Protein AF-A0A3P8K169-F1 (afdb_monomer_lite)

Sequence (91 aa):
MPFVNIQQLVNHYLENQSGLCCRLGKPCIRPTHPEPVGLSHKLIDKWEIPKSSIILKEKIGQGQFGEVFKAVWNKTTIVAVKTLKPSEFCF

InterPro domains:
  IPR001245 Serine-threonine/tyrosine-protein kinase, catalytic domain [PF07714] (55-86)
  IPR017441 Protein kinase, ATP binding site [PS00107] (60-82)
  IPR036860 SH2 domain superfamily [G3DSA:3.30.505.10] (1-39)
  IPR036860 SH2 domain superfamily [SSF55550] (2-74)
  IPR050198 Non-receptor tyrosine kinases involved in cell signaling [PTHR24418] (2-86)

Organism: NCBI:txid31246

Foldseek 3Di:
DDDPDPVRVLVCQQVDVVPPPHGDDDDDDDPPDDPPPDPDPVCVPPPDDDPVQKAFDAWPDDDPFFTWTFIHGNNPDTDIDTDGDPDPPDD

Secondary structure (DSSP, 8-state):
---SSHHHHHHHHHH--TTSSS---SPPPPPSSPPPSSS-TT-TT-----GGGEEEEEEEEEETTEEEEEEEETTTEEEEEEEEPPPS---

Radius of gyration: 23.24 Å; chains: 1; bounding box: 60×33×56 Å

pLDDT: mean 84.65, std 15.16, range [39.53, 97.69]

Structure (mmCIF, N/CA/C/O backbone):
data_AF-A0A3P8K169-F1
#
_entry.id   AF-A0A3P8K169-F1
#
loop_
_atom_site.group_PDB
_atom_site.id
_atom_site.type_symbol
_atom_site.label_atom_id
_atom_site.label_alt_id
_atom_site.label_comp_id
_atom_site.label_asym_id
_atom_site.label_entity_id
_atom_site.label_seq_id
_atom_site.pdbx_PDB_ins_code
_atom_site.Cartn_x
_atom_site.Cartn_y
_atom_site.Cartn_z
_atom_site.occupancy
_atom_site.B_iso_or_equiv
_atom_site.auth_seq_id
_atom_site.auth_comp_id
_atom_site.auth_asym_id
_atom_site.auth_atom_id
_atom_site.pdbx_PDB_model_num
ATOM 1 N N . MET A 1 1 ? 18.229 -3.039 -37.475 1.00 60.28 1 MET A N 1
ATOM 2 C CA . MET A 1 1 ? 17.714 -4.422 -37.383 1.00 60.28 1 MET A CA 1
ATOM 3 C C . MET A 1 1 ? 16.957 -4.550 -36.071 1.00 60.28 1 MET A C 1
ATOM 5 O O . MET A 1 1 ? 17.497 -4.083 -35.073 1.00 60.28 1 MET A O 1
ATOM 9 N N . PRO A 1 2 ? 15.727 -5.087 -36.056 1.00 84.94 2 PRO A N 1
ATOM 10 C CA . PRO A 1 2 ? 15.018 -5.365 -34.807 1.00 84.94 2 PRO A CA 1
ATOM 11 C C . PRO A 1 2 ? 15.755 -6.443 -33.989 1.00 84.94 2 PRO A C 1
ATOM 13 O O . PRO A 1 2 ? 16.468 -7.271 -34.555 1.00 84.94 2 PRO A O 1
ATOM 16 N N . PHE A 1 3 ? 15.608 -6.414 -32.663 1.00 94.75 3 PHE A N 1
ATOM 17 C CA . PHE A 1 3 ? 16.203 -7.402 -31.754 1.00 94.75 3 PHE A CA 1
ATOM 18 C C . PHE A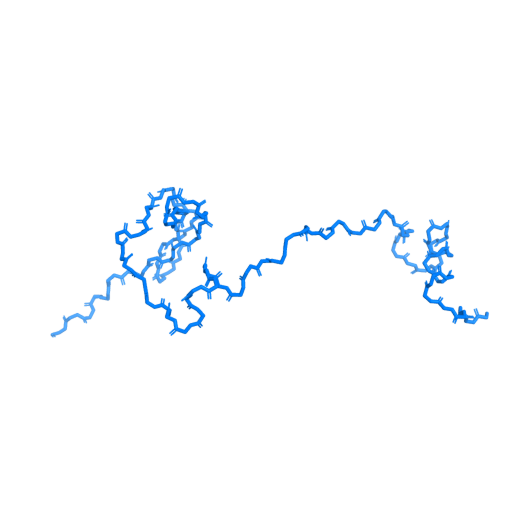 1 3 ? 15.510 -8.763 -31.893 1.00 94.75 3 PHE A C 1
ATOM 20 O O . PHE A 1 3 ? 14.294 -8.819 -32.068 1.00 94.75 3 PHE A O 1
ATOM 27 N N . VAL A 1 4 ? 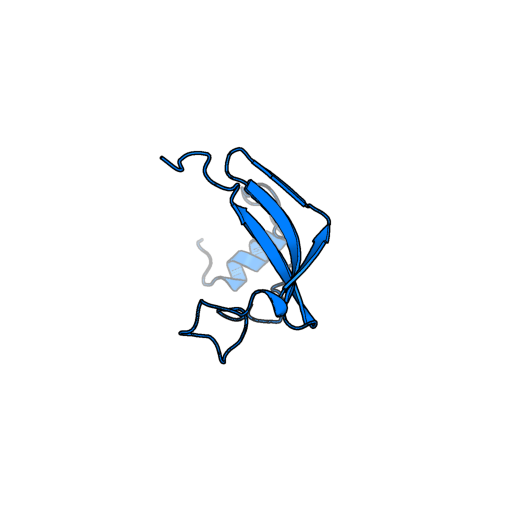16.265 -9.860 -31.776 1.00 95.19 4 VAL A N 1
ATOM 28 C CA . VAL A 1 4 ? 15.729 -11.224 -31.955 1.00 95.19 4 VAL A CA 1
ATOM 29 C C . VAL A 1 4 ? 14.956 -11.696 -30.719 1.00 95.19 4 VAL A C 1
ATOM 31 O O . VAL A 1 4 ? 14.040 -12.506 -30.825 1.00 95.19 4 VAL A O 1
ATOM 34 N N . ASN A 1 5 ? 15.309 -11.194 -29.534 1.00 96.12 5 ASN A N 1
ATOM 35 C CA . ASN A 1 5 ? 14.623 -11.499 -28.282 1.00 96.12 5 ASN A CA 1
ATOM 36 C C . ASN A 1 5 ? 14.718 -10.335 -27.281 1.00 96.12 5 ASN A C 1
ATOM 38 O O . ASN A 1 5 ? 15.463 -9.371 -27.475 1.00 96.12 5 ASN A O 1
ATOM 42 N N . ILE A 1 6 ? 13.955 -10.443 -26.191 1.00 95.75 6 ILE A N 1
ATOM 43 C CA . ILE A 1 6 ? 13.887 -9.416 -25.144 1.00 95.75 6 ILE A CA 1
ATOM 44 C C . ILE A 1 6 ? 15.238 -9.232 -24.446 1.00 95.75 6 ILE A C 1
ATOM 46 O O . ILE A 1 6 ? 15.598 -8.107 -24.118 1.00 95.75 6 ILE A O 1
ATOM 50 N N . GLN A 1 7 ? 16.016 -10.296 -24.253 1.00 96.31 7 GLN A N 1
ATOM 51 C CA . GLN A 1 7 ? 17.322 -10.221 -23.599 1.00 96.31 7 GLN A CA 1
ATOM 52 C C . GLN A 1 7 ? 18.301 -9.353 -24.399 1.00 96.31 7 GLN A C 1
ATOM 54 O O . GLN A 1 7 ? 18.995 -8.522 -23.821 1.00 96.31 7 GLN A O 1
ATOM 59 N N . GLN A 1 8 ? 18.320 -9.492 -25.727 1.00 95.81 8 GLN A N 1
ATOM 60 C CA . GLN A 1 8 ? 19.140 -8.654 -26.604 1.00 95.81 8 GLN A CA 1
ATOM 61 C C . GLN A 1 8 ? 18.706 -7.190 -26.571 1.00 95.81 8 GLN A C 1
ATOM 63 O O . GLN A 1 8 ? 19.560 -6.308 -26.513 1.00 95.81 8 GLN A O 1
ATOM 68 N N . LEU A 1 9 ? 17.395 -6.933 -26.561 1.00 94.94 9 LEU A N 1
ATOM 69 C CA . LEU A 1 9 ? 16.861 -5.581 -26.404 1.00 94.94 9 LEU A CA 1
ATOM 70 C C . LEU A 1 9 ? 17.317 -4.972 -25.071 1.00 94.94 9 LEU A C 1
ATOM 72 O O . LEU A 1 9 ? 17.840 -3.860 -25.051 1.00 94.94 9 LEU A O 1
ATOM 76 N N . VAL A 1 10 ? 17.168 -5.706 -23.965 1.00 95.50 10 VAL A N 1
ATOM 77 C CA . VAL A 1 10 ? 17.583 -5.246 -22.632 1.00 95.50 10 VAL A CA 1
ATOM 78 C C . VAL A 1 10 ? 19.085 -4.959 -22.598 1.00 95.50 10 VAL A C 1
ATOM 80 O O . VAL A 1 10 ? 19.473 -3.876 -22.172 1.00 95.50 10 VAL A O 1
ATOM 83 N N . ASN A 1 11 ? 19.921 -5.868 -23.105 1.00 94.50 11 ASN A N 1
ATOM 84 C CA . ASN A 1 11 ? 21.375 -5.682 -23.143 1.00 94.50 11 ASN A CA 1
ATOM 85 C C . ASN A 1 11 ? 21.783 -4.442 -23.944 1.00 94.50 11 ASN A C 1
ATOM 87 O O . ASN A 1 11 ? 22.596 -3.651 -23.472 1.00 94.50 11 ASN A O 1
ATOM 91 N N . HIS A 1 12 ? 21.174 -4.224 -25.114 1.00 95.12 12 HIS A N 1
ATOM 92 C CA . HIS A 1 12 ? 21.440 -3.031 -25.920 1.00 95.12 12 HIS A CA 1
ATOM 93 C C . HIS A 1 12 ? 21.154 -1.747 -25.139 1.00 95.12 12 HIS A C 1
ATOM 95 O O . HIS A 1 12 ? 21.989 -0.840 -25.113 1.00 95.12 12 HIS A O 1
ATOM 101 N N . TYR A 1 13 ? 19.993 -1.680 -24.479 1.00 96.31 13 TYR A N 1
ATOM 102 C CA . TYR A 1 13 ? 19.561 -0.477 -23.770 1.00 96.31 13 TYR A CA 1
ATOM 103 C C . TYR A 1 13 ? 20.187 -0.293 -22.374 1.00 96.31 13 TYR A C 1
ATOM 105 O O . TYR A 1 13 ? 20.084 0.797 -21.807 1.00 96.31 13 TYR A O 1
ATOM 113 N N . LEU A 1 14 ? 20.865 -1.307 -21.821 1.00 95.50 14 LEU A N 1
ATOM 114 C CA . LEU A 1 14 ? 21.733 -1.157 -20.641 1.00 95.50 14 LEU A CA 1
ATOM 115 C C . LEU A 1 14 ? 22.963 -0.295 -20.968 1.00 95.50 14 LEU A C 1
ATOM 117 O O . LEU A 1 14 ? 23.371 0.554 -20.175 1.00 95.50 14 LEU A O 1
ATOM 121 N N . GLU A 1 15 ? 23.540 -0.481 -22.155 1.00 94.81 15 GLU A N 1
ATOM 122 C CA . GLU A 1 15 ? 24.754 0.224 -22.580 1.00 94.81 15 GLU A CA 1
ATOM 123 C C . GLU A 1 15 ? 24.448 1.516 -23.347 1.00 94.81 15 GLU A C 1
ATOM 125 O O . GLU A 1 15 ? 25.184 2.500 -23.233 1.00 94.81 15 GLU A O 1
ATOM 130 N N . ASN A 1 16 ? 23.332 1.548 -24.081 1.00 93.44 16 ASN A N 1
ATOM 131 C CA . ASN A 1 16 ? 22.996 2.614 -25.020 1.00 93.44 16 ASN A CA 1
ATOM 132 C C . ASN A 1 16 ? 21.622 3.220 -24.719 1.00 93.44 16 ASN A C 1
ATOM 134 O O . ASN A 1 16 ? 20.639 2.518 -24.532 1.00 93.44 16 ASN A O 1
ATOM 138 N N . GLN A 1 17 ? 21.514 4.550 -24.725 1.00 91.88 17 GLN A N 1
ATOM 139 C CA . GLN A 1 17 ? 20.230 5.218 -24.483 1.00 91.88 17 GLN A CA 1
ATOM 140 C C . GLN A 1 17 ? 19.285 5.092 -25.686 1.00 91.88 17 GLN A C 1
ATOM 142 O O . GLN A 1 17 ? 18.086 4.947 -25.497 1.00 91.88 17 GLN A O 1
ATOM 147 N N . SER A 1 18 ? 19.818 5.142 -26.915 1.00 88.88 18 SER A N 1
ATOM 148 C CA . SER A 1 18 ? 19.112 4.894 -28.187 1.00 88.88 18 SER A CA 1
ATOM 149 C C . SER A 1 18 ? 17.657 5.402 -28.251 1.00 88.88 18 SER A C 1
ATOM 151 O O . SER A 1 18 ? 16.770 4.692 -28.719 1.00 88.88 18 SER A O 1
ATOM 153 N N . GLY A 1 19 ? 17.416 6.631 -27.775 1.00 92.44 19 GLY A N 1
ATOM 154 C CA . GLY A 1 19 ? 16.105 7.297 -27.805 1.00 92.44 19 GLY A CA 1
ATOM 155 C C . GLY A 1 19 ? 15.237 7.157 -26.545 1.00 92.44 19 GLY A C 1
ATOM 156 O O . GLY A 1 19 ? 14.188 7.789 -26.476 1.00 92.44 19 GLY A O 1
ATOM 157 N N . LEU A 1 20 ? 15.655 6.384 -25.537 1.00 93.38 20 LEU A N 1
ATOM 158 C CA . LEU A 1 20 ? 15.025 6.379 -24.211 1.00 93.38 20 LEU A CA 1
ATOM 159 C C . LEU A 1 20 ? 15.337 7.671 -23.442 1.00 93.38 20 LEU A C 1
ATOM 161 O O . LEU A 1 20 ? 16.290 8.380 -23.758 1.00 93.38 20 LEU A O 1
ATOM 165 N N . CYS A 1 21 ? 14.585 7.964 -22.378 1.00 94.25 21 CYS A N 1
ATOM 166 C CA . CYS A 1 21 ? 14.906 9.086 -21.486 1.00 94.25 21 CYS A CA 1
ATOM 167 C C . CYS A 1 21 ? 16.233 8.880 -20.728 1.00 94.25 21 CYS A C 1
ATOM 169 O O . CYS A 1 21 ? 16.919 9.851 -20.420 1.00 94.25 21 CYS A O 1
ATOM 171 N N . CYS A 1 22 ? 16.613 7.625 -20.473 1.00 94.00 22 CYS A N 1
ATOM 172 C CA . CYS A 1 22 ? 17.887 7.211 -19.894 1.00 94.00 22 CYS A CA 1
ATOM 173 C C . CYS A 1 22 ? 18.194 5.747 -20.262 1.00 94.00 22 CYS A C 1
ATOM 175 O O . CYS A 1 22 ? 17.337 5.032 -20.783 1.00 94.00 22 CYS A O 1
ATOM 177 N N . ARG A 1 23 ? 19.431 5.302 -20.009 1.00 96.88 23 ARG A N 1
ATOM 178 C CA . ARG A 1 23 ? 19.811 3.886 -20.145 1.00 96.88 23 ARG A CA 1
ATOM 179 C C . ARG A 1 23 ? 19.060 3.038 -19.123 1.00 96.88 23 ARG A C 1
ATOM 181 O O . ARG A 1 23 ? 18.737 3.517 -18.033 1.00 96.88 23 ARG A O 1
ATOM 188 N N . LEU A 1 24 ? 18.837 1.769 -19.452 1.00 95.88 24 LEU A N 1
ATOM 189 C CA . LEU A 1 24 ? 18.322 0.815 -18.480 1.00 95.88 24 LEU A CA 1
ATOM 190 C C . LEU A 1 24 ? 19.312 0.690 -17.318 1.00 95.88 24 LEU A C 1
ATOM 192 O O . LEU A 1 24 ? 20.525 0.619 -17.503 1.00 95.88 24 LEU A O 1
ATOM 196 N N . GLY A 1 25 ? 18.766 0.707 -16.107 1.00 93.06 25 GLY A N 1
ATOM 197 C CA . GLY A 1 25 ? 19.517 0.523 -14.875 1.00 93.06 25 GLY A CA 1
ATOM 198 C C . GLY A 1 25 ? 19.397 -0.903 -14.349 1.00 93.06 25 GLY A C 1
ATOM 199 O O . GLY A 1 25 ? 19.159 -1.862 -15.082 1.00 93.06 25 GLY A O 1
ATOM 200 N N . LYS A 1 26 ? 19.525 -1.040 -13.030 1.00 92.25 2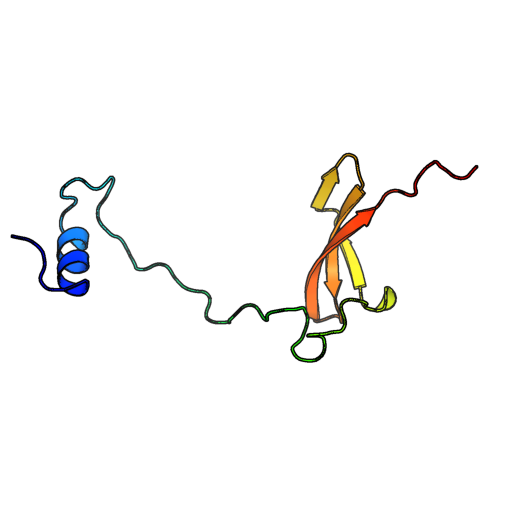6 LYS A N 1
ATOM 201 C CA . LYS A 1 26 ? 19.293 -2.320 -12.357 1.00 92.25 26 LYS A CA 1
ATOM 202 C C . LYS A 1 26 ? 17.826 -2.752 -12.531 1.00 92.25 26 LYS A C 1
ATOM 204 O O . LYS A 1 26 ? 16.945 -1.891 -12.469 1.00 92.25 26 LYS A O 1
ATOM 209 N N . PRO A 1 27 ? 17.546 -4.060 -12.691 1.00 91.62 27 PRO A N 1
ATOM 210 C CA . PRO A 1 27 ? 16.178 -4.567 -12.705 1.00 91.62 27 PRO A CA 1
ATOM 211 C C . PRO A 1 27 ? 15.404 -4.136 -11.457 1.00 91.62 27 PRO A C 1
ATOM 213 O O . PRO A 1 27 ? 15.962 -4.088 -10.358 1.00 91.62 27 PRO A O 1
ATOM 216 N N . CYS A 1 28 ? 14.110 -3.857 -11.613 1.00 90.25 28 CYS A N 1
ATOM 217 C CA . CYS A 1 28 ? 13.249 -3.539 -10.481 1.00 90.25 28 CYS A CA 1
ATOM 218 C C . CYS A 1 28 ? 13.221 -4.711 -9.492 1.00 90.25 28 CYS A C 1
ATOM 220 O O . CYS A 1 28 ? 12.938 -5.852 -9.867 1.00 90.25 28 CYS A O 1
ATOM 222 N N . ILE A 1 29 ? 13.479 -4.418 -8.217 1.00 87.38 29 ILE A N 1
ATOM 223 C CA . ILE A 1 29 ? 13.329 -5.393 -7.140 1.00 87.38 29 ILE A CA 1
ATOM 224 C C . ILE A 1 29 ? 11.837 -5.683 -7.004 1.00 87.38 29 ILE A C 1
ATOM 226 O O . ILE A 1 29 ? 11.051 -4.794 -6.680 1.00 87.38 29 ILE A O 1
ATOM 230 N N . ARG A 1 30 ? 11.445 -6.930 -7.265 1.00 80.38 30 ARG A N 1
ATOM 231 C CA . ARG A 1 30 ? 10.094 -7.395 -6.954 1.00 80.38 30 ARG A CA 1
ATOM 232 C C . ARG A 1 30 ? 10.067 -7.840 -5.493 1.00 80.38 30 ARG A C 1
ATOM 234 O O . ARG A 1 30 ? 10.945 -8.621 -5.118 1.00 80.38 30 ARG A O 1
ATOM 241 N N . PRO A 1 31 ? 9.111 -7.368 -4.673 1.00 74.50 31 PRO A N 1
ATOM 242 C CA . PRO A 1 31 ? 8.945 -7.899 -3.328 1.00 74.50 31 PRO A CA 1
ATOM 243 C C . PRO A 1 31 ? 8.762 -9.419 -3.412 1.00 74.50 31 PRO A C 1
ATOM 245 O O . PRO A 1 31 ? 8.022 -9.930 -4.250 1.00 74.50 31 PRO A O 1
ATOM 248 N N . THR A 1 32 ? 9.514 -10.142 -2.586 1.00 66.75 32 THR A N 1
ATOM 249 C CA . THR A 1 32 ? 9.645 -11.608 -2.619 1.00 66.75 32 THR A CA 1
ATOM 250 C C . THR A 1 32 ? 8.406 -12.346 -2.123 1.00 66.75 32 THR A C 1
ATOM 252 O O . THR A 1 32 ? 8.348 -13.567 -2.236 1.00 66.75 32 THR A O 1
ATOM 255 N N . HIS A 1 33 ? 7.413 -11.630 -1.592 1.00 61.59 33 HIS A N 1
ATOM 256 C CA . HIS A 1 33 ? 6.175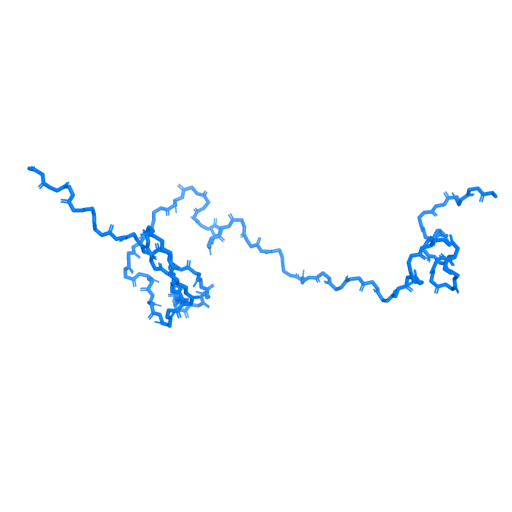 -12.211 -1.101 1.00 61.59 33 HIS A CA 1
ATOM 257 C C . HIS A 1 33 ? 5.006 -11.755 -1.980 1.00 61.59 33 HIS A C 1
ATOM 259 O O . HIS A 1 33 ? 4.847 -10.546 -2.172 1.00 61.59 33 HIS A O 1
ATOM 265 N N . PRO A 1 34 ? 4.182 -12.672 -2.517 1.00 60.22 34 PRO A N 1
ATOM 266 C CA . PRO A 1 34 ? 2.894 -12.273 -3.056 1.00 60.22 34 PRO A CA 1
ATOM 267 C C . PRO A 1 34 ? 2.089 -11.679 -1.900 1.00 60.22 34 PRO A C 1
ATOM 269 O O . PRO A 1 34 ? 1.845 -12.366 -0.911 1.00 60.22 34 PRO A O 1
ATOM 272 N N . GLU A 1 35 ? 1.713 -10.403 -2.005 1.00 61.72 35 GLU A N 1
ATOM 273 C CA . GLU A 1 35 ? 0.698 -9.825 -1.123 1.00 61.72 35 GLU A CA 1
ATOM 274 C C . GLU A 1 35 ? -0.504 -10.782 -1.138 1.00 61.72 35 GLU A C 1
ATOM 276 O O . GLU A 1 35 ? -1.037 -11.066 -2.220 1.00 61.72 35 GLU A O 1
ATOM 281 N N . PRO A 1 36 ? -0.883 -11.383 0.002 1.00 60.50 36 PRO A N 1
ATOM 282 C CA . PRO A 1 36 ? -1.989 -12.321 0.016 1.00 60.50 36 PRO A CA 1
ATOM 283 C C . PRO A 1 36 ? -3.252 -11.608 -0.486 1.00 60.50 36 PRO A C 1
ATOM 285 O O . PRO A 1 36 ? -3.482 -10.442 -0.178 1.00 60.50 36 PRO A O 1
ATOM 288 N N . VAL A 1 37 ? -4.099 -12.318 -1.244 1.00 59.34 37 VAL A N 1
ATOM 289 C CA . VAL A 1 37 ? -5.351 -11.805 -1.864 1.00 59.34 37 VAL A CA 1
ATOM 290 C C . VAL A 1 37 ? -6.393 -11.333 -0.820 1.00 59.34 37 VAL A C 1
ATOM 292 O O . VAL A 1 37 ? -7.503 -10.928 -1.139 1.00 59.34 37 VAL A O 1
ATOM 295 N N . GLY A 1 38 ? -6.030 -11.327 0.456 1.00 61.28 38 GLY A N 1
ATOM 296 C CA . GLY A 1 38 ? -6.791 -10.772 1.554 1.00 61.28 38 GLY A CA 1
ATOM 297 C C . GLY A 1 38 ? -5.967 -10.830 2.832 1.00 61.28 38 GLY A C 1
ATOM 298 O O . GLY A 1 38 ? -4.818 -11.267 2.849 1.00 61.28 38 GLY A O 1
ATOM 299 N N . LEU A 1 39 ? -6.586 -10.433 3.938 1.00 64.44 39 LEU A N 1
ATOM 300 C CA . LEU A 1 39 ? -5.944 -10.417 5.250 1.00 64.44 39 LEU A CA 1
ATOM 301 C C . LEU A 1 39 ? -5.420 -11.817 5.665 1.00 64.44 39 LEU A C 1
ATOM 303 O O . LEU A 1 39 ? -4.403 -11.932 6.341 1.00 64.44 39 LEU A O 1
ATOM 307 N N . SER A 1 40 ? -6.053 -12.909 5.223 1.00 62.28 40 SER A N 1
ATOM 308 C CA . SER A 1 40 ? -5.540 -14.274 5.404 1.00 62.28 40 SER A CA 1
ATOM 309 C C . SER A 1 40 ? -6.135 -15.235 4.376 1.00 62.28 40 SER A C 1
ATOM 311 O O . SER A 1 40 ? -7.298 -15.093 4.003 1.00 62.28 40 SER A O 1
ATOM 313 N N . HIS A 1 41 ? -5.393 -16.290 4.015 1.00 57.16 41 HIS A N 1
ATOM 314 C CA . HIS A 1 41 ? -5.887 -17.413 3.202 1.00 57.16 41 HIS A CA 1
ATOM 315 C C . HIS A 1 41 ? -7.155 -18.083 3.767 1.00 57.16 41 HIS A C 1
ATOM 317 O O . HIS A 1 41 ? -7.880 -18.736 3.027 1.00 57.16 41 HIS A O 1
ATOM 323 N N . LYS A 1 42 ? -7.450 -17.926 5.067 1.00 57.91 42 LYS A N 1
ATOM 324 C CA . LYS A 1 42 ? -8.669 -18.467 5.699 1.00 57.91 42 LYS A CA 1
ATOM 325 C C . LYS A 1 42 ? -9.915 -17.587 5.539 1.00 57.91 42 LYS A C 1
ATOM 327 O O . LYS A 1 42 ? -11.004 -18.038 5.878 1.00 57.91 42 LYS A O 1
ATOM 332 N N . LEU A 1 43 ? -9.768 -16.344 5.083 1.00 60.31 43 LEU A N 1
ATOM 333 C CA . LEU A 1 43 ? -10.845 -15.343 5.046 1.00 60.31 43 LEU A CA 1
ATOM 334 C C . LEU A 1 43 ? -11.287 -14.986 3.624 1.00 60.31 43 LEU A C 1
ATOM 336 O O . LEU A 1 43 ? -11.975 -13.989 3.447 1.00 60.31 43 LEU A O 1
ATOM 340 N N . ILE A 1 44 ? -10.912 -15.799 2.633 1.00 56.28 44 ILE A N 1
ATOM 341 C CA . ILE A 1 44 ? -11.139 -15.540 1.202 1.00 56.28 44 ILE A CA 1
ATOM 342 C C . ILE A 1 44 ? -12.619 -15.229 0.885 1.00 56.28 44 ILE A C 1
ATOM 344 O O . ILE A 1 44 ? -12.872 -14.424 -0.002 1.00 56.28 44 ILE A O 1
ATOM 348 N N . ASP A 1 45 ? -13.569 -15.719 1.697 1.00 59.78 45 ASP A N 1
ATOM 349 C CA . ASP A 1 45 ? -15.011 -15.450 1.543 1.00 59.78 45 ASP A CA 1
ATOM 350 C C . ASP A 1 45 ? -15.673 -14.775 2.765 1.00 59.78 45 ASP A C 1
ATOM 352 O O . ASP A 1 45 ? -16.899 -14.712 2.867 1.00 59.78 45 ASP A O 1
ATOM 356 N N . LYS A 1 46 ? -14.886 -14.279 3.731 1.00 61.53 46 LYS A N 1
ATOM 357 C CA . LYS A 1 46 ? -15.393 -13.628 4.955 1.00 61.53 46 LYS A CA 1
ATOM 358 C C . LYS A 1 46 ? -14.782 -12.240 5.117 1.00 61.53 46 LYS A C 1
ATOM 360 O O . LYS A 1 46 ? -13.786 -12.064 5.815 1.00 61.53 46 LYS A O 1
ATOM 365 N N . TRP A 1 47 ? -15.416 -11.259 4.474 1.00 73.25 47 TRP A N 1
ATOM 366 C CA . TRP A 1 47 ? -15.036 -9.842 4.535 1.00 73.25 47 TRP A CA 1
ATOM 367 C C . TRP A 1 47 ? -15.303 -9.195 5.901 1.00 73.25 47 TRP A C 1
ATOM 369 O O . TRP A 1 47 ? -14.658 -8.209 6.256 1.00 73.25 47 TRP A O 1
ATOM 379 N N . GLU A 1 48 ? -16.227 -9.752 6.684 1.00 84.12 48 GLU A N 1
ATOM 380 C CA . GLU A 1 48 ? -16.528 -9.273 8.030 1.00 84.12 48 GLU A CA 1
ATOM 381 C C . GLU A 1 48 ? -15.537 -9.829 9.055 1.00 84.12 48 GLU A C 1
ATOM 383 O O . GLU A 1 48 ? -15.342 -11.040 9.181 1.00 84.12 48 GLU A O 1
ATOM 388 N N . ILE A 1 49 ? -14.935 -8.927 9.832 1.00 87.44 49 ILE A N 1
ATOM 389 C CA . ILE A 1 49 ? -14.010 -9.261 10.916 1.00 87.44 49 ILE A CA 1
ATOM 390 C C . ILE A 1 49 ? -14.468 -8.621 12.235 1.00 87.44 49 ILE A C 1
ATOM 392 O O . ILE A 1 49 ? -15.034 -7.523 12.226 1.00 87.44 49 ILE A O 1
ATOM 396 N N . PRO A 1 50 ? -14.199 -9.248 13.396 1.00 89.88 50 PRO A N 1
ATOM 397 C CA . PRO A 1 50 ? -14.511 -8.644 14.688 1.00 89.88 50 PRO A CA 1
ATOM 398 C C . PRO A 1 50 ? -13.748 -7.330 14.879 1.00 89.88 50 PRO A C 1
ATOM 400 O O . PRO A 1 50 ? -12.526 -7.303 14.726 1.00 89.88 50 PRO A O 1
ATOM 403 N N . LYS A 1 51 ? -14.425 -6.254 15.302 1.00 90.31 51 LYS A N 1
ATOM 404 C CA . LYS A 1 51 ? -13.768 -4.961 15.598 1.00 90.31 51 LYS A CA 1
ATOM 405 C C . LYS A 1 51 ? -12.649 -5.091 16.639 1.00 90.31 51 LYS A C 1
ATOM 407 O O . LYS A 1 51 ? -11.646 -4.399 16.538 1.00 90.31 51 LYS A O 1
ATOM 412 N N . SER A 1 52 ? -12.785 -6.018 17.590 1.00 92.69 52 SER A N 1
ATOM 413 C CA . SER A 1 52 ? -11.767 -6.321 18.607 1.00 92.69 52 SER A CA 1
ATOM 414 C C . SER A 1 52 ? -10.462 -6.888 18.035 1.00 92.69 52 SER A C 1
ATOM 416 O O . SER A 1 52 ? -9.432 -6.831 18.702 1.00 92.69 52 SER A O 1
ATOM 418 N N . SER A 1 53 ? -10.479 -7.414 16.803 1.00 92.94 53 SER A N 1
ATOM 419 C CA . SER A 1 53 ? -9.268 -7.869 16.105 1.00 92.94 53 SER A CA 1
ATOM 420 C C . SER A 1 53 ? -8.418 -6.717 15.558 1.00 92.94 53 SER A C 1
ATOM 422 O O . SER A 1 53 ? -7.294 -6.955 15.114 1.00 92.94 53 SER A O 1
ATOM 424 N N . ILE A 1 54 ? -8.934 -5.484 15.593 1.00 94.94 54 ILE A N 1
ATOM 425 C CA . ILE A 1 54 ? -8.284 -4.272 15.099 1.00 94.94 54 ILE A CA 1
ATOM 426 C C . ILE A 1 54 ? -7.870 -3.394 16.277 1.00 94.94 54 ILE A C 1
ATOM 428 O O . ILE A 1 54 ? -8.692 -2.984 17.094 1.00 94.94 54 ILE A O 1
ATOM 432 N N . ILE A 1 55 ? -6.587 -3.046 16.326 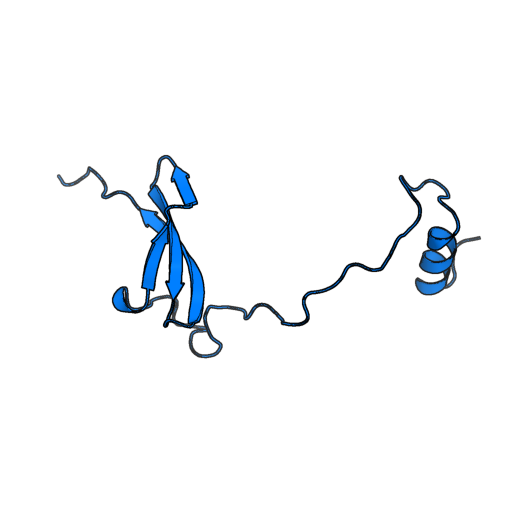1.00 96.50 55 ILE A N 1
ATOM 433 C CA . ILE A 1 55 ? -6.035 -2.104 17.300 1.00 96.50 55 ILE A CA 1
ATOM 434 C C . ILE A 1 55 ? -5.635 -0.836 16.549 1.00 96.50 55 ILE A C 1
ATOM 436 O O . ILE A 1 55 ? -4.607 -0.825 15.866 1.00 96.50 55 ILE A O 1
ATOM 440 N N . LEU A 1 56 ? -6.441 0.224 16.670 1.00 96.19 56 LEU A N 1
ATOM 441 C CA . LEU A 1 56 ? -6.124 1.533 16.094 1.00 96.19 56 LEU A CA 1
ATOM 442 C C . LEU A 1 56 ? -4.861 2.113 16.744 1.00 96.19 56 LEU A C 1
ATOM 444 O O . LEU A 1 56 ? -4.647 1.981 17.951 1.00 96.19 56 LEU A O 1
ATOM 448 N N . LYS A 1 57 ? -4.011 2.727 15.923 1.00 96.44 57 LYS A N 1
ATOM 449 C CA . LYS A 1 57 ? -2.798 3.432 16.343 1.00 96.44 57 LYS A CA 1
ATOM 450 C C . LYS A 1 57 ? -2.944 4.908 15.973 1.00 96.44 57 LYS A C 1
ATOM 452 O O . LYS A 1 57 ? -3.869 5.568 16.428 1.00 96.44 57 LYS A O 1
ATOM 457 N N . GLU A 1 58 ? -2.035 5.427 15.163 1.00 96.75 58 GLU A N 1
ATOM 458 C CA . GLU A 1 58 ? -2.005 6.828 14.759 1.00 96.75 58 GLU A CA 1
ATOM 459 C C . GLU A 1 58 ? -2.959 7.121 13.595 1.00 96.75 58 GLU A C 1
ATOM 461 O O . GLU A 1 58 ? -3.165 6.293 12.702 1.00 96.75 58 GLU A O 1
ATOM 466 N N . LYS A 1 59 ? -3.526 8.328 13.591 1.00 97.31 59 LYS A N 1
ATOM 467 C CA . LYS A 1 59 ? -4.280 8.862 12.458 1.00 97.31 59 LYS A CA 1
ATOM 468 C C . LYS A 1 59 ? -3.306 9.239 11.343 1.00 97.31 59 LYS A C 1
ATOM 470 O O . LYS A 1 59 ? -2.392 10.024 11.564 1.00 97.31 59 LYS A O 1
ATOM 475 N N . ILE A 1 60 ? -3.532 8.700 10.149 1.00 97.69 60 ILE A N 1
ATOM 476 C CA . ILE A 1 60 ? -2.702 8.924 8.955 1.00 97.69 60 ILE A CA 1
ATOM 477 C C . ILE A 1 60 ? -3.410 9.755 7.879 1.00 97.69 60 ILE A C 1
ATOM 479 O O . ILE A 1 60 ? -2.798 10.113 6.878 1.00 97.69 60 ILE A O 1
ATOM 483 N N . GLY A 1 61 ? -4.694 10.077 8.064 1.00 96.88 61 GLY A N 1
ATOM 484 C CA . GLY A 1 61 ? -5.424 10.945 7.145 1.00 96.88 61 GLY A CA 1
ATOM 485 C C . GLY A 1 61 ? -6.826 11.313 7.622 1.00 96.88 61 GLY A C 1
ATOM 486 O O . GLY A 1 61 ? -7.382 10.702 8.535 1.00 96.88 61 GLY A O 1
ATOM 487 N N . GLN A 1 62 ? -7.412 12.322 6.983 1.00 96.06 62 GLN A N 1
ATOM 488 C CA . GLN A 1 62 ? -8.800 12.738 7.177 1.00 96.06 62 GLN A CA 1
ATOM 489 C C . GLN A 1 62 ? -9.363 13.269 5.864 1.00 96.06 62 GLN A C 1
ATOM 491 O O . GLN A 1 62 ? -8.677 13.974 5.130 1.00 96.06 62 GLN A O 1
ATOM 496 N N . GLY A 1 63 ? -10.623 12.949 5.589 1.00 92.25 63 GLY A N 1
ATOM 497 C CA . GLY A 1 63 ? -11.373 13.513 4.474 1.00 92.25 63 GLY A CA 1
ATOM 498 C C . GLY A 1 63 ? -12.785 13.905 4.897 1.00 92.25 63 GLY A C 1
ATOM 499 O O . GLY A 1 63 ? -13.154 13.821 6.072 1.00 92.25 63 GLY A O 1
ATOM 500 N N . GLN A 1 64 ? -13.606 14.306 3.927 1.00 92.31 64 GLN A N 1
ATOM 501 C CA . GLN A 1 64 ? -14.988 14.716 4.200 1.00 92.31 64 GLN A CA 1
ATOM 502 C C . GLN A 1 64 ? -15.802 13.605 4.880 1.00 92.31 64 GLN A C 1
ATOM 504 O O . GLN A 1 64 ? -16.506 13.867 5.854 1.00 92.31 64 GLN A O 1
ATOM 509 N N . PHE A 1 65 ? -15.609 12.361 4.442 1.00 88.88 65 PHE A N 1
ATOM 510 C CA . PHE A 1 65 ? -16.416 11.206 4.843 1.00 88.88 65 PHE A CA 1
ATOM 511 C C . PHE A 1 65 ? -15.878 10.419 6.045 1.00 88.88 65 PHE A C 1
ATOM 513 O O . PHE A 1 65 ? -16.470 9.409 6.419 1.00 88.88 65 PHE A O 1
ATOM 520 N N . GLY A 1 66 ? -14.746 10.815 6.634 1.00 92.94 66 GLY A N 1
ATOM 521 C CA . GLY A 1 66 ? -14.118 9.971 7.645 1.00 92.94 66 GLY A CA 1
ATOM 522 C C . GLY A 1 66 ? -12.665 10.274 7.960 1.00 92.94 66 GLY A C 1
ATOM 523 O O . GLY A 1 66 ? -12.064 11.210 7.428 1.00 92.94 66 GLY A O 1
ATOM 524 N N . GLU A 1 67 ? -12.103 9.427 8.810 1.00 96.06 67 GLU A N 1
ATOM 525 C CA . GLU A 1 67 ? -10.705 9.454 9.227 1.00 96.06 67 GLU A CA 1
ATOM 526 C C . GLU A 1 67 ? -10.023 8.143 8.839 1.00 96.06 67 GLU A C 1
ATOM 528 O O . GLU A 1 67 ? -10.668 7.102 8.722 1.00 96.06 67 GLU A O 1
ATOM 533 N N . VAL A 1 68 ? -8.716 8.193 8.600 1.00 96.81 68 VAL A N 1
ATOM 534 C CA . VAL A 1 68 ? -7.908 7.017 8.272 1.00 96.81 68 VAL A CA 1
ATOM 535 C C . VAL A 1 68 ? -6.852 6.846 9.349 1.00 96.81 68 VAL A C 1
ATOM 537 O O . VAL A 1 68 ? -6.108 7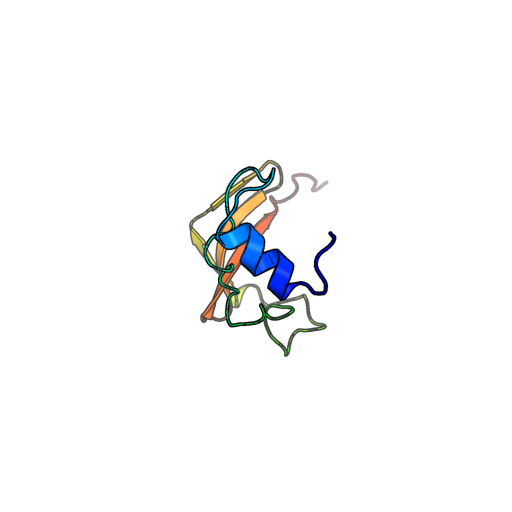.779 9.650 1.00 96.81 68 VAL A O 1
ATOM 540 N N . PHE A 1 69 ? -6.769 5.644 9.903 1.00 97.38 69 PHE A N 1
ATOM 541 C CA . PHE A 1 69 ? -5.820 5.266 10.940 1.00 97.38 69 PHE A CA 1
ATOM 542 C C . PHE A 1 69 ? -4.902 4.162 10.439 1.00 97.38 69 PHE A C 1
ATOM 544 O O . PHE A 1 69 ? -5.338 3.233 9.758 1.00 97.38 69 PHE A O 1
ATOM 551 N N . LYS A 1 70 ? -3.638 4.217 10.843 1.00 97.06 70 LYS A N 1
ATOM 552 C CA . LYS A 1 70 ? -2.788 3.032 10.881 1.00 97.06 70 LYS A CA 1
ATOM 553 C C . LYS A 1 70 ? -3.253 2.164 12.043 1.00 97.06 70 LYS A C 1
ATOM 555 O O . LYS A 1 70 ? -3.532 2.667 13.131 1.00 97.06 70 LYS A O 1
ATOM 560 N N . ALA A 1 71 ? -3.338 0.863 11.828 1.00 96.38 71 ALA A N 1
ATOM 561 C CA . ALA A 1 71 ? -3.796 -0.085 12.829 1.00 96.38 71 ALA A CA 1
ATOM 562 C C . ALA A 1 71 ? -3.034 -1.405 12.721 1.00 96.38 71 ALA A C 1
ATOM 564 O O . ALA A 1 71 ? -2.313 -1.653 11.753 1.00 96.38 71 ALA A O 1
ATOM 565 N N . VAL A 1 72 ? -3.202 -2.254 13.731 1.00 95.06 72 VAL A N 1
ATOM 566 C CA . VAL A 1 72 ? -2.703 -3.630 13.722 1.00 95.06 72 VAL A CA 1
ATOM 567 C C . VAL A 1 72 ? -3.891 -4.580 13.769 1.00 95.06 72 VAL A C 1
ATOM 569 O O . VAL A 1 72 ? -4.693 -4.523 14.702 1.00 95.06 72 VAL A O 1
ATOM 572 N N . TRP A 1 73 ? -3.987 -5.457 12.777 1.00 91.56 73 TRP A N 1
ATOM 573 C CA . TRP A 1 73 ? -4.952 -6.545 12.718 1.00 91.56 73 TRP A CA 1
ATOM 574 C C . TRP A 1 73 ? -4.343 -7.840 13.262 1.00 91.56 73 TRP A C 1
ATOM 576 O O . TRP A 1 73 ? -3.199 -8.178 12.947 1.00 91.56 73 TRP A O 1
ATOM 586 N N . ASN A 1 74 ? -5.091 -8.553 14.111 1.00 89.19 74 ASN A N 1
ATOM 587 C CA . ASN A 1 74 ? -4.680 -9.818 14.736 1.00 89.19 74 ASN A CA 1
ATOM 588 C C . ASN A 1 74 ? -3.293 -9.775 15.405 1.00 89.19 74 ASN A C 1
ATOM 590 O O . ASN A 1 74 ? -2.608 -10.788 15.505 1.00 89.19 74 ASN A O 1
ATOM 594 N N . LYS A 1 75 ? -2.887 -8.597 15.899 1.00 90.12 75 LYS A N 1
ATOM 595 C CA . LYS A 1 75 ? -1.580 -8.328 16.533 1.00 90.12 75 LYS A CA 1
ATOM 596 C C . LYS A 1 75 ? -0.354 -8.500 15.618 1.00 90.12 75 LYS A C 1
ATOM 598 O O . LYS A 1 75 ? 0.753 -8.273 16.093 1.00 90.12 75 LYS A O 1
ATOM 603 N N . THR A 1 76 ? -0.525 -8.849 14.342 1.00 87.69 76 THR A N 1
ATOM 604 C CA . THR A 1 76 ? 0.591 -9.164 13.431 1.00 87.69 76 THR A CA 1
ATOM 605 C C . THR A 1 76 ? 0.658 -8.240 12.227 1.00 87.69 76 THR A C 1
ATOM 607 O O . THR A 1 76 ? 1.742 -7.804 11.850 1.00 87.69 76 THR A O 1
ATOM 610 N N . THR A 1 77 ? -0.482 -7.927 11.616 1.00 89.50 77 THR A N 1
ATOM 611 C CA . THR A 1 77 ? -0.507 -7.304 10.291 1.00 89.50 77 THR A CA 1
ATOM 612 C C . THR A 1 77 ? -0.829 -5.825 10.408 1.00 89.50 77 THR A C 1
ATOM 614 O O . THR A 1 77 ? -1.860 -5.452 10.966 1.00 89.50 77 THR A O 1
ATOM 617 N N . ILE A 1 78 ? 0.041 -4.970 9.874 1.00 92.62 78 ILE A N 1
ATOM 618 C CA . ILE A 1 78 ? -0.220 -3.531 9.794 1.00 92.62 78 ILE A CA 1
ATOM 619 C C . ILE A 1 78 ? -1.246 -3.287 8.687 1.00 92.62 78 ILE A C 1
ATOM 621 O O . ILE A 1 78 ? -1.078 -3.762 7.569 1.00 92.62 78 ILE A O 1
ATOM 625 N N . VAL A 1 79 ? -2.304 -2.541 9.001 1.00 93.69 79 VAL A N 1
ATOM 626 C CA . VAL A 1 79 ? -3.399 -2.231 8.074 1.00 93.69 79 VAL A CA 1
ATOM 627 C C . VAL A 1 79 ? -3.781 -0.754 8.161 1.00 93.69 79 VAL A C 1
ATOM 629 O O . VAL A 1 79 ? -3.541 -0.097 9.177 1.00 93.69 79 VAL A O 1
ATOM 632 N N . ALA A 1 80 ? -4.405 -0.231 7.108 1.00 95.94 80 ALA A N 1
ATOM 633 C CA . ALA A 1 80 ? -5.093 1.054 7.145 1.00 95.94 80 ALA A CA 1
ATOM 634 C C . ALA A 1 80 ? -6.584 0.828 7.433 1.00 95.94 80 ALA A C 1
ATOM 636 O O . ALA A 1 80 ? -7.224 -0.009 6.797 1.00 95.94 80 ALA A O 1
ATOM 637 N N . VAL A 1 81 ? -7.147 1.579 8.376 1.00 95.31 81 VAL A N 1
ATOM 638 C CA . VAL A 1 81 ? -8.564 1.510 8.755 1.00 95.31 81 VAL A CA 1
ATOM 639 C C . VAL A 1 81 ? -9.203 2.862 8.494 1.00 95.31 81 VAL A C 1
ATOM 641 O O . VAL A 1 81 ? -8.818 3.855 9.108 1.00 95.31 81 VAL A O 1
ATOM 644 N N . LYS A 1 82 ? -10.191 2.903 7.597 1.00 95.06 82 LYS A N 1
ATOM 645 C CA . LYS A 1 82 ? -11.012 4.092 7.352 1.00 95.06 82 LYS A CA 1
ATOM 646 C C . LYS A 1 82 ? -12.279 4.014 8.197 1.00 95.06 82 LYS A C 1
ATOM 648 O O . LYS A 1 82 ? -13.094 3.115 7.998 1.00 95.06 82 LYS A O 1
ATOM 653 N N . THR A 1 83 ? -12.446 4.941 9.130 1.00 93.19 83 THR A N 1
ATOM 654 C CA . THR A 1 83 ? -13.678 5.089 9.910 1.00 93.19 83 THR A CA 1
ATOM 655 C C . THR A 1 83 ? -14.620 6.042 9.183 1.00 93.19 83 THR A C 1
ATOM 657 O O . THR A 1 83 ? -14.185 7.040 8.609 1.00 93.19 83 THR A O 1
ATOM 660 N N . LEU A 1 84 ? -15.915 5.731 9.177 1.00 90.88 84 LEU A N 1
ATOM 661 C CA . LEU A 1 84 ? -16.944 6.639 8.674 1.00 90.88 84 LEU A CA 1
ATOM 662 C C . LEU A 1 84 ? -17.421 7.532 9.816 1.00 90.88 84 LEU A C 1
ATOM 664 O O . LEU A 1 84 ? -17.563 7.065 10.949 1.00 90.88 84 LEU A O 1
ATOM 668 N N . LYS A 1 85 ? -17.677 8.809 9.521 1.00 83.75 85 LYS A N 1
ATOM 669 C CA . LYS A 1 85 ? -18.367 9.681 10.478 1.00 83.75 85 LYS A CA 1
ATOM 670 C C . LYS A 1 85 ? -19.794 9.155 10.687 1.00 83.75 85 LYS A C 1
ATOM 672 O O . LYS A 1 85 ? -20.407 8.738 9.702 1.00 83.75 85 LYS A O 1
ATOM 677 N N . PRO A 1 86 ? -20.330 9.176 11.921 1.00 80.50 86 PRO A N 1
ATOM 678 C CA . PRO A 1 86 ? -21.752 8.942 12.137 1.00 80.50 86 PRO A CA 1
ATOM 679 C C . PRO A 1 86 ? -22.551 9.907 11.257 1.00 80.50 86 PRO A C 1
ATOM 681 O O . PRO A 1 86 ? -22.239 11.097 11.209 1.00 80.50 86 PRO A O 1
ATOM 684 N N . SER A 1 87 ? -23.533 9.402 10.518 1.00 66.69 87 SER A N 1
ATOM 685 C CA . SER A 1 87 ? -24.454 10.252 9.768 1.00 66.69 87 SER A CA 1
ATOM 686 C C . SER A 1 87 ? -25.284 11.086 10.745 1.00 66.69 87 SER A C 1
ATOM 688 O O . SER A 1 87 ? -25.891 10.524 11.649 1.00 66.69 87 SER A O 1
ATOM 690 N N . GLU A 1 88 ? -25.362 12.403 10.536 1.00 57.81 88 GLU A N 1
ATOM 691 C CA . GLU A 1 88 ? -26.273 13.297 11.279 1.00 57.81 88 GLU A CA 1
ATOM 692 C C . GLU A 1 88 ? -27.760 13.061 10.938 1.00 57.81 88 GLU A C 1
ATOM 694 O O . GLU A 1 88 ? -28.639 13.658 11.547 1.00 57.81 88 GLU A O 1
ATOM 699 N N . PHE A 1 89 ? -28.068 12.164 9.998 1.00 53.72 89 PHE A N 1
ATOM 700 C CA . PHE A 1 89 ? -29.437 11.790 9.649 1.00 53.72 89 PHE A CA 1
ATOM 701 C C . PHE A 1 89 ? -29.933 10.624 10.512 1.00 53.72 89 PHE A C 1
ATOM 703 O O . PHE A 1 89 ? -30.041 9.491 10.045 1.00 53.72 89 PHE A O 1
ATOM 710 N N . CYS A 1 90 ? -30.246 10.923 11.770 1.00 44.41 90 CYS A N 1
ATOM 711 C CA . CYS A 1 90 ? -31.352 10.266 12.462 1.00 44.41 90 CYS A CA 1
ATOM 712 C C . CYS A 1 90 ? -32.529 11.251 12.446 1.00 44.41 90 CYS A C 1
ATOM 714 O O . CYS A 1 90 ? -32.446 12.296 13.089 1.00 44.41 90 CYS A O 1
ATOM 716 N N . PHE A 1 91 ? -33.585 10.928 11.696 1.00 39.53 91 PHE A N 1
ATOM 717 C CA . PHE A 1 91 ? -34.935 11.443 11.941 1.00 39.53 91 PHE A CA 1
ATOM 718 C C . PHE A 1 91 ? -35.700 10.407 12.762 1.00 39.53 91 PHE A C 1
ATOM 720 O O . PHE A 1 91 ? -35.476 9.200 12.506 1.00 39.53 91 PHE A O 1
#